Protein AF-A0A2G1X5X2-F1 (afdb_monomer_lite)

Structure (mmCIF, N/CA/C/O backbone):
data_AF-A0A2G1X5X2-F1
#
_entry.id   AF-A0A2G1X5X2-F1
#
loop_
_atom_site.group_PDB
_atom_site.id
_atom_site.type_symbol
_atom_site.label_atom_id
_atom_site.label_alt_id
_atom_site.label_comp_id
_atom_site.label_asym_id
_atom_site.label_entity_id
_atom_site.label_seq_id
_atom_site.pdbx_PDB_ins_code
_atom_site.Cartn_x
_atom_site.Cartn_y
_atom_site.Cartn_z
_atom_site.occupancy
_atom_site.B_iso_or_equiv
_atom_site.auth_seq_id
_atom_site.auth_comp_id
_atom_site.auth_asym_id
_atom_site.auth_atom_id
_atom_site.pdbx_PDB_model_num
ATOM 1 N N . SER A 1 1 ? -3.274 -2.191 -9.255 1.00 88.00 1 SER A N 1
ATOM 2 C CA . SER A 1 1 ? -3.144 -2.289 -7.786 1.00 88.00 1 SER A CA 1
ATOM 3 C C . SER A 1 1 ? -2.912 -3.725 -7.358 1.00 88.00 1 SER A C 1
ATOM 5 O O . SER A 1 1 ? -3.479 -4.619 -7.974 1.00 88.00 1 SER A O 1
ATOM 7 N N . LEU A 1 2 ? -2.104 -3.934 -6.319 1.00 95.81 2 LEU A N 1
ATOM 8 C CA . LEU A 1 2 ? -1.731 -5.247 -5.770 1.00 95.81 2 LEU A CA 1
ATOM 9 C C . LEU A 1 2 ? -1.834 -5.201 -4.236 1.00 95.81 2 LEU A C 1
ATOM 11 O O . LEU A 1 2 ? -1.543 -4.159 -3.649 1.00 95.81 2 LEU A O 1
ATOM 15 N N . GLY A 1 3 ? -2.224 -6.292 -3.579 1.00 97.06 3 GLY A N 1
ATOM 16 C CA . GLY A 1 3 ? -2.139 -6.436 -2.120 1.00 97.06 3 GLY A CA 1
ATOM 17 C C . GLY A 1 3 ? -0.927 -7.271 -1.699 1.00 97.06 3 GLY A C 1
ATOM 18 O O . GLY A 1 3 ? -0.626 -8.258 -2.357 1.00 97.06 3 GLY A O 1
ATOM 19 N N . VAL A 1 4 ? -0.258 -6.920 -0.597 1.00 97.50 4 VAL A N 1
ATOM 20 C CA . VAL A 1 4 ? 0.815 -7.731 0.013 1.00 97.50 4 VAL A CA 1
ATOM 21 C C . VAL A 1 4 ? 0.379 -8.169 1.405 1.00 97.50 4 VAL A C 1
ATOM 23 O O . VAL A 1 4 ? 0.231 -7.336 2.305 1.00 97.50 4 VAL A O 1
ATOM 26 N N . ALA A 1 5 ? 0.161 -9.471 1.582 1.00 95.94 5 ALA A N 1
ATOM 27 C CA . ALA A 1 5 ? -0.463 -10.019 2.781 1.00 95.94 5 ALA A CA 1
ATOM 28 C C . ALA A 1 5 ? 0.402 -9.849 4.040 1.00 95.94 5 ALA A C 1
ATOM 30 O O . ALA A 1 5 ? -0.122 -9.423 5.068 1.00 95.94 5 ALA A O 1
ATOM 31 N N . GLU A 1 6 ? 1.710 -10.123 3.956 1.00 94.38 6 GLU A N 1
ATOM 32 C CA . GLU A 1 6 ? 2.642 -10.102 5.098 1.00 94.38 6 GLU A CA 1
ATOM 33 C C . GLU A 1 6 ? 2.606 -8.785 5.893 1.00 94.38 6 GLU A C 1
ATOM 35 O O . GLU A 1 6 ? 2.677 -8.791 7.121 1.00 94.38 6 GLU A O 1
ATOM 40 N N . TYR A 1 7 ? 2.431 -7.658 5.200 1.00 90.06 7 TYR A N 1
ATOM 41 C CA . TYR A 1 7 ? 2.458 -6.316 5.792 1.00 90.06 7 TYR A CA 1
ATOM 42 C C . TYR A 1 7 ? 1.091 -5.624 5.807 1.00 90.06 7 TYR A C 1
ATOM 44 O O . TYR A 1 7 ? 0.987 -4.469 6.226 1.00 90.06 7 TYR A O 1
ATOM 52 N N . GLY A 1 8 ? 0.046 -6.287 5.297 1.00 91.94 8 GLY A N 1
ATOM 53 C CA . GLY A 1 8 ? -1.236 -5.639 5.024 1.00 91.94 8 GLY A CA 1
ATOM 54 C C . GLY A 1 8 ? -1.086 -4.419 4.108 1.00 91.94 8 GLY A C 1
ATOM 55 O O . GLY A 1 8 ? -1.725 -3.396 4.348 1.00 91.94 8 GLY A O 1
ATOM 56 N N . SER A 1 9 ? -0.198 -4.493 3.113 1.00 94.25 9 SER A N 1
ATOM 57 C CA . SER A 1 9 ? 0.114 -3.368 2.225 1.00 94.25 9 SER A CA 1
ATOM 58 C C . SER A 1 9 ? -0.737 -3.376 0.966 1.00 94.25 9 SER A C 1
ATOM 60 O O . SER A 1 9 ? -1.108 -4.431 0.456 1.00 94.25 9 SER A O 1
ATOM 62 N N . VAL A 1 10 ? -0.964 -2.190 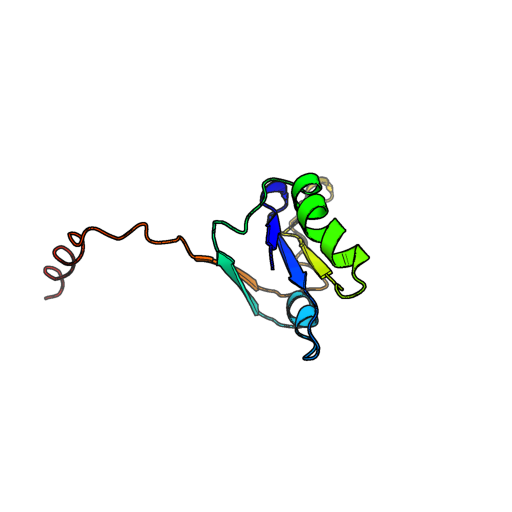0.409 1.00 95.31 10 VAL A N 1
ATOM 63 C CA . VAL A 1 10 ? -1.557 -2.004 -0.917 1.00 95.31 10 VAL A CA 1
ATOM 64 C C . VAL A 1 10 ? -0.582 -1.228 -1.794 1.00 95.31 10 VAL A C 1
ATOM 66 O O . VAL A 1 10 ? -0.104 -0.164 -1.407 1.00 95.31 10 VAL A O 1
ATOM 69 N N . ALA A 1 11 ? -0.310 -1.753 -2.984 1.00 94.56 11 ALA A N 1
ATOM 70 C CA . ALA A 1 11 ? 0.407 -1.067 -4.045 1.00 94.56 11 ALA A CA 1
ATOM 71 C C . ALA A 1 11 ? -0.586 -0.280 -4.912 1.00 94.56 11 ALA A C 1
ATOM 73 O O . ALA A 1 11 ? -1.479 -0.864 -5.539 1.00 94.56 11 ALA A O 1
ATOM 74 N N . LEU A 1 12 ? -0.424 1.040 -4.945 1.00 92.38 12 LEU A N 1
ATOM 75 C CA . LEU A 1 12 ? -1.218 1.968 -5.745 1.00 92.38 12 LEU A CA 1
ATOM 76 C C . LEU A 1 12 ? -0.360 2.476 -6.890 1.00 92.38 12 LEU A C 1
ATOM 78 O O . LEU A 1 12 ? 0.651 3.132 -6.657 1.00 92.38 12 LEU A O 1
ATOM 82 N N . GLU A 1 13 ? -0.763 2.159 -8.112 1.00 89.19 13 GLU A N 1
ATOM 83 C CA . GLU A 1 13 ? -0.147 2.725 -9.307 1.00 89.19 13 GLU A CA 1
ATOM 84 C C . GLU A 1 13 ? -0.620 4.169 -9.464 1.00 89.19 13 GLU A C 1
ATOM 86 O O . GLU A 1 13 ? -1.821 4.443 -9.393 1.00 89.19 13 GLU A O 1
ATOM 91 N N . ALA A 1 14 ? 0.326 5.083 -9.656 1.00 88.00 14 ALA A N 1
ATOM 92 C CA . ALA A 1 14 ? 0.021 6.433 -10.081 1.00 88.00 14 ALA A CA 1
ATOM 93 C C . ALA A 1 14 ? -0.612 6.389 -11.472 1.00 88.00 14 ALA A C 1
ATOM 95 O O . ALA A 1 14 ? -0.281 5.553 -12.318 1.00 88.00 14 ALA A O 1
ATOM 96 N N . ASP A 1 15 ? -1.521 7.318 -11.714 1.00 86.31 15 ASP A N 1
ATOM 97 C CA . ASP A 1 15 ? -2.158 7.489 -13.006 1.00 86.31 15 ASP A CA 1
ATOM 98 C C . ASP A 1 15 ? -2.092 8.966 -13.422 1.00 86.31 15 ASP A C 1
ATOM 100 O O . ASP A 1 15 ? -1.777 9.838 -12.608 1.00 86.31 15 ASP A O 1
ATOM 104 N N . PRO A 1 16 ? -2.392 9.301 -14.688 1.00 87.19 16 PRO A N 1
ATOM 105 C CA . PRO A 1 16 ? -2.398 10.694 -15.131 1.00 87.19 16 PRO A CA 1
ATOM 106 C C . PRO A 1 16 ? -3.415 11.593 -14.407 1.00 87.19 16 PRO A C 1
ATOM 108 O O . PRO A 1 16 ? -3.358 12.812 -14.570 1.00 87.19 16 PRO A O 1
ATOM 111 N N . ALA A 1 17 ? -4.365 11.021 -13.658 1.00 87.88 17 ALA A N 1
ATOM 112 C CA . ALA A 1 17 ? -5.303 11.769 -12.828 1.00 87.88 17 ALA A CA 1
ATOM 113 C C . ALA A 1 17 ? -4.734 12.080 -11.429 1.00 87.88 17 ALA A C 1
ATOM 115 O O . ALA A 1 17 ? -5.324 12.891 -10.715 1.00 87.88 17 ALA A O 1
ATOM 116 N N . GLY A 1 18 ? -3.586 11.497 -11.068 1.00 83.94 18 GLY A N 1
ATOM 117 C CA . GLY A 1 18 ? -2.939 11.671 -9.774 1.00 83.94 18 GLY A CA 1
ATOM 118 C C . GLY A 1 18 ? -3.730 10.995 -8.662 1.00 83.94 18 GLY A C 1
ATOM 119 O O . GLY A 1 18 ? -4.087 11.650 -7.683 1.00 83.94 18 GLY A O 1
ATOM 120 N N . THR A 1 19 ? -4.090 9.721 -8.836 1.00 87.06 19 THR A N 1
ATOM 121 C CA . THR A 1 19 ? -4.855 8.957 -7.836 1.00 87.06 19 THR A CA 1
ATOM 122 C C . THR A 1 19 ? -4.012 8.550 -6.624 1.00 87.06 19 THR A C 1
ATOM 124 O O . THR A 1 19 ? -4.548 8.436 -5.527 1.00 87.06 19 THR A O 1
ATOM 127 N N . GLU A 1 20 ? -2.694 8.390 -6.743 1.00 88.12 20 GLU A N 1
ATOM 128 C CA . GLU A 1 20 ? -1.814 7.954 -5.650 1.00 88.12 20 GLU A CA 1
ATOM 129 C C . GLU A 1 20 ? -1.885 8.766 -4.333 1.00 88.12 20 GLU A C 1
ATOM 131 O O . GLU A 1 20 ? -1.737 8.161 -3.269 1.00 88.12 20 GLU A O 1
ATOM 136 N N . PRO A 1 21 ? -2.189 10.084 -4.300 1.00 88.88 21 PRO A N 1
ATOM 137 C CA . PRO A 1 21 ? -2.273 10.844 -3.058 1.00 88.88 21 PRO A CA 1
ATOM 138 C C . PRO A 1 21 ? -3.457 10.426 -2.167 1.00 88.88 21 PRO A C 1
ATOM 140 O O . PRO A 1 21 ? -3.507 10.818 -0.994 1.00 88.88 21 PRO A O 1
ATOM 143 N N . VAL A 1 22 ? -4.395 9.607 -2.669 1.00 89.38 22 VAL A N 1
ATOM 144 C CA . VAL A 1 22 ? -5.489 9.031 -1.865 1.00 89.38 22 VAL A CA 1
ATOM 145 C C . VAL A 1 22 ? -4.992 8.104 -0.757 1.00 89.38 22 VAL A C 1
ATOM 147 O O . VAL A 1 22 ? -5.706 7.903 0.218 1.00 89.38 22 VAL A O 1
ATOM 150 N N . SER A 1 23 ? -3.762 7.590 -0.825 1.00 87.88 23 SER A N 1
ATOM 151 C CA . SER A 1 23 ? -3.176 6.862 0.306 1.00 87.88 23 SER A CA 1
ATOM 152 C C . SER A 1 23 ? -2.582 7.752 1.387 1.00 87.88 23 SER A C 1
ATOM 154 O O . SER A 1 23 ? -2.055 7.224 2.363 1.00 87.88 23 SER A O 1
ATOM 156 N N . LEU A 1 24 ? -2.618 9.078 1.220 1.00 87.75 24 LEU A N 1
ATOM 157 C CA . LEU A 1 24 ? -1.929 10.022 2.102 1.00 87.75 24 LEU A CA 1
ATOM 158 C C . LEU A 1 24 ? -2.847 11.106 2.673 1.00 87.75 24 LEU A C 1
ATOM 160 O O . LEU A 1 24 ? -2.780 11.377 3.870 1.00 87.75 24 LEU A O 1
ATOM 164 N N . PHE A 1 25 ? -3.674 11.748 1.841 1.00 87.69 25 PHE A N 1
ATOM 165 C CA . PHE A 1 25 ? -4.307 13.028 2.205 1.00 87.69 25 PHE A CA 1
ATOM 166 C C . PHE A 1 25 ? -5.804 12.962 2.518 1.00 87.69 25 PHE A C 1
ATOM 168 O O . PHE A 1 25 ? -6.376 13.956 2.963 1.00 87.69 25 PHE A O 1
ATOM 175 N N . VAL A 1 26 ? -6.459 11.830 2.273 1.00 89.19 26 VAL A N 1
ATOM 176 C CA . VAL A 1 26 ? -7.896 11.668 2.544 1.00 89.19 26 VAL A CA 1
ATOM 177 C C . VAL A 1 26 ? -8.131 11.238 3.987 1.00 89.19 26 VAL A C 1
ATOM 179 O O . VAL A 1 26 ? -7.295 10.563 4.571 1.00 89.19 26 VAL A O 1
ATOM 182 N N . ASP A 1 27 ? -9.293 11.558 4.558 1.00 90.50 27 ASP A N 1
ATOM 183 C CA . ASP A 1 27 ? -9.663 11.049 5.888 1.00 90.50 27 ASP A CA 1
ATOM 184 C C . ASP A 1 27 ? -9.937 9.537 5.870 1.00 90.50 27 ASP A C 1
ATOM 186 O O . ASP A 1 27 ? -9.556 8.825 6.801 1.00 90.50 27 ASP A O 1
ATOM 190 N N . ARG A 1 28 ? -10.584 9.048 4.804 1.00 92.12 28 ARG A N 1
ATOM 191 C CA . ARG A 1 28 ? -10.946 7.641 4.617 1.00 92.12 28 ARG A CA 1
ATOM 192 C C . ARG A 1 28 ? -10.475 7.144 3.258 1.00 92.12 28 ARG A C 1
ATOM 194 O O . ARG A 1 28 ? -10.862 7.700 2.232 1.00 92.12 28 ARG A O 1
ATOM 201 N N . HIS A 1 29 ? -9.707 6.062 3.261 1.00 92.62 29 HIS A N 1
ATOM 202 C CA . HIS A 1 29 ? -9.223 5.387 2.064 1.00 92.62 29 HIS A CA 1
ATOM 203 C C . HIS A 1 29 ? -9.887 4.011 1.944 1.00 92.62 29 HIS A C 1
ATOM 205 O O . HIS A 1 29 ? -9.755 3.166 2.828 1.00 92.62 29 HIS A O 1
ATOM 211 N N . VAL A 1 30 ? -10.644 3.796 0.866 1.00 94.56 30 VAL A N 1
ATOM 212 C CA . VAL A 1 30 ? -11.292 2.511 0.573 1.00 94.56 30 VAL A CA 1
ATOM 213 C C . VAL A 1 30 ? -10.608 1.895 -0.636 1.00 94.56 30 VAL A C 1
ATOM 215 O O . VAL A 1 30 ? -10.718 2.417 -1.742 1.00 94.56 30 VAL A O 1
ATOM 218 N N . VAL A 1 31 ? -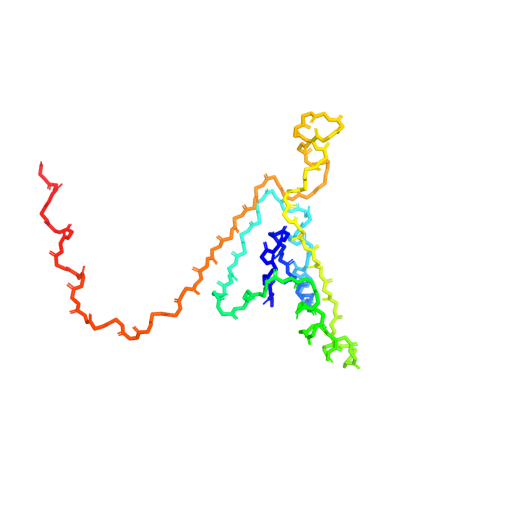9.917 0.783 -0.417 1.00 94.12 31 VAL A N 1
ATOM 219 C CA . VAL A 1 31 ? -9.252 0.016 -1.468 1.00 94.12 31 VAL A CA 1
ATOM 220 C C . VAL A 1 31 ? -10.145 -1.151 -1.853 1.00 94.12 31 VAL A C 1
ATOM 222 O O . VAL A 1 31 ? -10.610 -1.890 -0.989 1.00 94.12 31 VAL A O 1
ATOM 225 N N . VAL A 1 32 ? -10.357 -1.345 -3.151 1.00 95.25 32 VAL A N 1
ATOM 226 C CA . VAL A 1 32 ? -11.030 -2.531 -3.686 1.00 95.25 32 VAL A CA 1
ATOM 227 C C . VAL A 1 32 ? -9.995 -3.363 -4.432 1.00 95.25 32 VAL A C 1
ATOM 229 O O . VAL A 1 32 ? -9.377 -2.869 -5.374 1.00 95.25 32 VAL A O 1
ATOM 232 N N . LEU A 1 33 ? -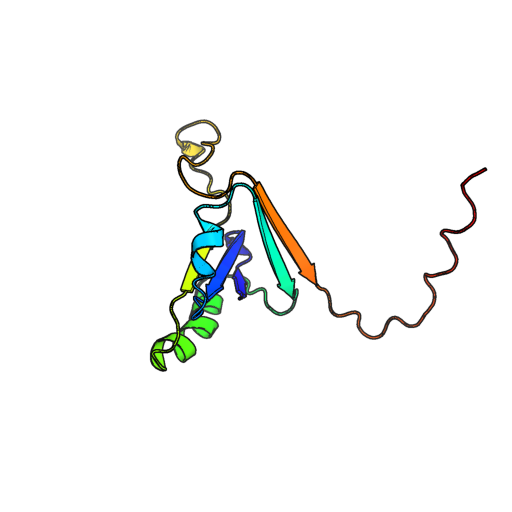9.787 -4.605 -4.003 1.00 95.75 33 LEU A N 1
ATOM 233 C CA . LEU A 1 33 ? -8.843 -5.542 -4.618 1.00 95.75 33 LEU A CA 1
ATOM 234 C C . LEU A 1 33 ? -9.560 -6.833 -4.976 1.00 95.75 33 LEU A C 1
ATOM 236 O O . LEU A 1 33 ? -10.472 -7.248 -4.267 1.00 95.75 33 LEU A O 1
ATOM 240 N N . ARG A 1 34 ? -9.125 -7.506 -6.040 1.00 96.62 34 ARG A N 1
ATOM 241 C CA . ARG A 1 34 ? -9.484 -8.914 -6.224 1.00 96.62 34 ARG A CA 1
ATOM 242 C C . ARG A 1 34 ? -8.651 -9.759 -5.274 1.00 96.62 34 ARG A C 1
ATOM 244 O O . ARG A 1 34 ? -7.484 -9.456 -5.045 1.00 96.62 34 ARG A O 1
ATOM 251 N N . GLU A 1 35 ? -9.225 -10.843 -4.768 1.00 96.00 35 GLU A N 1
ATOM 252 C CA . GLU A 1 35 ? -8.485 -11.814 -3.952 1.00 96.00 35 GLU A CA 1
ATOM 253 C C . GLU A 1 35 ? -7.292 -12.399 -4.726 1.00 96.00 35 GLU A C 1
ATOM 255 O O . GLU A 1 35 ? -6.226 -12.606 -4.157 1.00 96.00 35 GLU A O 1
ATOM 260 N N . ALA A 1 36 ? -7.445 -12.577 -6.042 1.00 96.56 36 ALA A N 1
ATOM 261 C CA . ALA A 1 36 ? -6.387 -13.049 -6.933 1.00 96.56 36 ALA A CA 1
ATOM 262 C C . ALA A 1 36 ? -5.208 -12.066 -7.099 1.00 96.56 36 ALA A C 1
ATOM 264 O O . ALA A 1 36 ? -4.139 -12.482 -7.535 1.00 96.56 36 ALA A O 1
ATOM 265 N N . ASP A 1 37 ? -5.384 -10.788 -6.742 1.00 96.88 37 ASP A N 1
ATOM 266 C CA . ASP A 1 37 ? -4.347 -9.750 -6.834 1.00 96.88 37 ASP A CA 1
ATOM 267 C C . ASP A 1 37 ? -3.595 -9.565 -5.497 1.00 96.88 37 ASP A C 1
ATOM 269 O O . ASP A 1 37 ? -2.977 -8.523 -5.257 1.00 96.88 37 ASP A O 1
ATOM 273 N N . ILE A 1 38 ? -3.664 -10.551 -4.595 1.00 97.25 38 ILE A N 1
ATOM 274 C CA . ILE A 1 38 ? -2.929 -10.562 -3.327 1.00 97.25 38 ILE A CA 1
ATOM 275 C C . ILE A 1 38 ? -1.737 -11.511 -3.438 1.00 97.25 38 ILE A C 1
ATOM 277 O O . ILE A 1 38 ? -1.899 -12.706 -3.681 1.00 97.25 38 ILE A O 1
ATOM 281 N N . VAL A 1 39 ? -0.541 -10.983 -3.195 1.00 98.25 39 VAL A N 1
ATOM 282 C CA . VAL A 1 39 ? 0.698 -11.757 -3.063 1.00 98.25 39 VAL A CA 1
ATOM 283 C C . VAL A 1 39 ? 1.065 -11.945 -1.591 1.00 98.25 39 VAL A C 1
ATOM 285 O O . VAL A 1 39 ? 0.676 -11.121 -0.752 1.00 98.25 39 VAL A O 1
ATOM 288 N N . PRO A 1 40 ? 1.789 -13.020 -1.233 1.00 97.69 40 PRO A N 1
ATOM 289 C CA . PRO A 1 40 ? 2.091 -13.283 0.165 1.00 97.69 40 PRO A CA 1
ATOM 290 C C . PRO A 1 40 ? 3.099 -12.275 0.734 1.00 97.69 40 PRO A C 1
ATOM 292 O O . PRO A 1 40 ? 2.871 -11.792 1.843 1.00 97.69 40 PRO A O 1
ATOM 295 N N . ASP A 1 41 ? 4.147 -11.902 -0.009 1.00 96.94 41 ASP A N 1
ATOM 296 C CA . ASP A 1 41 ? 5.257 -11.094 0.508 1.00 96.94 41 ASP A CA 1
ATOM 297 C C . ASP A 1 41 ? 5.837 -10.070 -0.498 1.00 96.94 41 ASP A C 1
ATOM 299 O O . ASP A 1 41 ? 5.344 -9.876 -1.613 1.00 96.94 41 ASP A O 1
ATOM 303 N N . MET A 1 42 ? 6.853 -9.321 -0.052 1.00 95.88 42 MET A N 1
ATOM 304 C CA . MET A 1 42 ? 7.497 -8.278 -0.858 1.00 95.88 42 MET A CA 1
ATOM 305 C C . MET A 1 42 ? 8.305 -8.805 -2.053 1.00 95.88 42 MET A C 1
ATOM 307 O O . MET A 1 42 ? 8.232 -8.164 -3.101 1.00 95.88 42 MET A O 1
ATOM 311 N N . PRO A 1 43 ? 9.084 -9.901 -1.952 1.00 97.56 43 PRO A N 1
ATOM 312 C CA . PRO A 1 43 ? 9.657 -10.559 -3.125 1.00 97.56 43 PRO A CA 1
ATOM 313 C C . PRO A 1 43 ? 8.641 -10.792 -4.250 1.00 97.56 43 PRO A C 1
ATOM 315 O O . PRO A 1 43 ? 8.878 -10.328 -5.367 1.00 97.56 43 PRO A O 1
ATOM 318 N N . ASP A 1 44 ? 7.480 -11.382 -3.950 1.00 97.88 44 ASP A N 1
ATOM 319 C CA . ASP A 1 44 ? 6.422 -11.584 -4.950 1.00 97.88 44 ASP A CA 1
ATOM 320 C C . ASP A 1 44 ? 5.860 -10.252 -5.487 1.00 97.88 44 ASP A C 1
ATOM 322 O O . ASP A 1 44 ? 5.573 -10.102 -6.680 1.00 97.88 44 ASP A O 1
ATOM 326 N N . ALA A 1 45 ? 5.751 -9.228 -4.634 1.00 96.50 45 ALA A N 1
ATOM 327 C CA . ALA A 1 45 ? 5.354 -7.888 -5.068 1.00 96.50 45 ALA A CA 1
ATOM 328 C C . ALA A 1 45 ? 6.381 -7.250 -6.022 1.00 96.50 45 ALA A C 1
ATOM 330 O O . ALA A 1 45 ? 6.009 -6.529 -6.953 1.00 96.50 45 ALA A O 1
ATOM 331 N N . PHE A 1 46 ? 7.675 -7.514 -5.826 1.00 94.88 46 PHE A N 1
ATOM 332 C CA . PHE A 1 46 ? 8.733 -7.041 -6.716 1.00 94.88 46 PHE A CA 1
ATOM 333 C C . PHE A 1 46 ? 8.784 -7.805 -8.037 1.00 94.88 46 PHE A C 1
ATOM 335 O O . PHE A 1 46 ? 9.130 -7.197 -9.052 1.00 94.88 46 PHE A O 1
ATOM 342 N N . ASP A 1 47 ? 8.382 -9.073 -8.070 1.00 96.00 47 ASP A N 1
ATOM 343 C CA . ASP A 1 47 ? 8.192 -9.805 -9.327 1.00 96.00 47 ASP A CA 1
ATOM 344 C C . ASP A 1 47 ? 7.060 -9.192 -10.164 1.00 96.00 47 ASP A C 1
ATOM 346 O O . ASP A 1 47 ? 7.170 -9.076 -11.388 1.00 96.00 47 ASP A O 1
ATOM 350 N N . TRP A 1 48 ? 6.010 -8.693 -9.507 1.00 93.62 48 TRP A N 1
ATOM 351 C CA . TRP A 1 48 ? 4.952 -7.918 -10.153 1.00 93.62 48 TRP A CA 1
ATOM 352 C C . TRP A 1 48 ? 5.409 -6.510 -10.593 1.00 93.62 48 TRP A C 1
ATOM 354 O O . TRP A 1 48 ? 5.086 -6.078 -11.708 1.00 93.62 48 TRP A O 1
ATOM 364 N N . LEU A 1 49 ? 6.165 -5.787 -9.757 1.00 93.06 49 LEU A N 1
ATOM 365 C CA . LEU A 1 49 ? 6.602 -4.407 -10.024 1.00 93.06 49 LEU A CA 1
ATOM 366 C C . LEU A 1 49 ? 7.747 -4.330 -11.041 1.00 93.06 49 LEU A C 1
ATOM 368 O O . LEU A 1 49 ? 7.802 -3.415 -11.859 1.00 93.06 49 LEU A O 1
ATOM 372 N N . GLY A 1 50 ? 8.681 -5.276 -10.997 1.00 93.12 50 GLY A N 1
ATOM 373 C CA . GLY A 1 50 ? 9.938 -5.233 -11.736 1.00 93.12 50 GLY A CA 1
ATOM 374 C C . GLY A 1 50 ? 9.783 -5.083 -13.254 1.00 93.12 50 GLY A C 1
ATOM 375 O O . GLY A 1 50 ? 10.519 -4.290 -13.844 1.00 93.12 50 GLY A O 1
ATOM 376 N N . PRO A 1 51 ? 8.886 -5.824 -13.928 1.00 91.56 51 PRO A N 1
ATOM 377 C CA . PRO A 1 51 ? 8.604 -5.619 -15.347 1.00 91.56 51 PRO A CA 1
ATOM 378 C C . PRO A 1 51 ? 8.005 -4.237 -15.640 1.00 91.56 51 PRO A C 1
ATOM 380 O O . PRO A 1 51 ? 8.407 -3.603 -16.609 1.00 91.56 51 PRO A O 1
ATOM 383 N N . ARG A 1 52 ? 7.108 -3.746 -14.774 1.00 89.12 52 ARG A N 1
ATOM 384 C CA . ARG A 1 52 ? 6.421 -2.450 -14.923 1.00 89.12 52 ARG A CA 1
ATOM 385 C C . ARG A 1 52 ? 7.382 -1.272 -14.780 1.00 89.12 52 ARG A C 1
ATOM 387 O O . ARG A 1 52 ? 7.397 -0.376 -15.612 1.00 89.12 52 ARG A O 1
ATOM 394 N N . ALA A 1 53 ? 8.247 -1.317 -13.769 1.00 88.00 53 ALA A N 1
ATOM 395 C CA . ALA A 1 53 ? 9.249 -0.283 -13.528 1.00 88.00 53 ALA A CA 1
ATOM 396 C C . ALA A 1 53 ? 10.278 -0.174 -14.671 1.00 88.00 53 ALA A C 1
ATOM 398 O O . ALA A 1 53 ? 10.805 0.904 -14.930 1.00 88.00 53 ALA A O 1
ATOM 399 N N . ARG A 1 54 ? 10.573 -1.282 -15.369 1.00 88.69 54 ARG A N 1
ATOM 400 C CA . ARG A 1 54 ? 11.510 -1.297 -16.508 1.00 88.69 54 ARG A CA 1
ATOM 401 C C . ARG A 1 54 ? 10.929 -0.717 -17.795 1.00 88.69 54 ARG A C 1
ATOM 403 O O . ARG A 1 54 ? 11.707 -0.344 -18.662 1.00 88.69 54 ARG A O 1
ATOM 410 N N . ASP A 1 55 ? 9.608 -0.651 -17.913 1.00 84.94 55 ASP A N 1
ATOM 411 C CA . ASP A 1 55 ? 8.913 -0.041 -19.051 1.00 84.94 55 ASP A CA 1
ATOM 412 C C . ASP A 1 55 ? 8.686 1.476 -18.846 1.00 84.94 55 ASP A C 1
ATOM 414 O O . ASP A 1 55 ? 7.886 2.088 -19.544 1.00 84.94 55 ASP A O 1
ATOM 418 N N . GLU A 1 56 ? 9.356 2.079 -17.846 1.00 69.31 56 GLU A N 1
ATOM 419 C CA . GLU A 1 56 ? 9.294 3.507 -17.461 1.00 69.31 56 GLU A CA 1
ATOM 420 C C . GLU A 1 56 ? 7.871 4.064 -17.241 1.00 69.31 56 GLU A C 1
ATOM 422 O O . GLU A 1 56 ? 7.656 5.274 -17.206 1.00 69.31 56 GLU A O 1
ATOM 427 N N . SER A 1 57 ? 6.887 3.184 -17.059 1.00 72.31 57 SER A N 1
ATOM 428 C CA . SER A 1 57 ? 5.461 3.518 -17.023 1.00 72.31 57 SER A CA 1
ATOM 429 C C . SER A 1 57 ? 4.838 3.389 -15.632 1.00 72.31 57 SER A C 1
ATOM 431 O O . SER A 1 57 ? 3.623 3.519 -15.497 1.00 72.31 57 SER A O 1
ATOM 433 N N . ALA A 1 58 ? 5.648 3.141 -14.598 1.00 81.12 58 ALA A N 1
ATOM 434 C CA . ALA A 1 58 ? 5.150 2.815 -13.268 1.00 81.12 58 ALA A CA 1
ATOM 435 C C . ALA A 1 58 ? 5.794 3.652 -12.160 1.00 81.12 58 ALA A C 1
ATOM 437 O O . ALA A 1 58 ? 6.939 3.420 -11.776 1.00 81.12 58 ALA A O 1
ATOM 438 N N . ASP A 1 59 ? 4.992 4.549 -11.592 1.00 87.75 59 ASP A N 1
ATOM 439 C CA . ASP A 1 59 ? 5.165 5.085 -10.244 1.00 87.75 59 ASP A CA 1
ATOM 440 C C . ASP A 1 59 ? 4.191 4.349 -9.321 1.00 87.75 59 ASP A C 1
ATOM 442 O O . ASP A 1 59 ? 3.004 4.235 -9.629 1.00 87.75 59 ASP A O 1
ATOM 446 N N . VAL A 1 60 ? 4.681 3.801 -8.205 1.00 91.75 60 VAL A N 1
ATOM 447 C CA . VAL A 1 60 ? 3.862 2.986 -7.296 1.00 91.75 60 VAL A CA 1
ATOM 448 C C . VAL A 1 60 ? 4.098 3.381 -5.846 1.00 91.75 60 VAL A C 1
ATOM 450 O O . VAL A 1 60 ? 5.229 3.367 -5.360 1.00 91.75 60 VAL A O 1
ATOM 453 N N . VAL A 1 61 ? 3.013 3.665 -5.127 1.00 92.50 61 VAL A N 1
ATOM 454 C CA . VAL A 1 61 ? 3.021 3.877 -3.678 1.00 92.50 61 VAL A CA 1
ATOM 455 C C . VAL A 1 61 ? 2.664 2.571 -2.977 1.00 92.50 61 VAL A C 1
ATOM 457 O O . VAL A 1 61 ? 1.582 2.026 -3.183 1.00 92.50 61 VAL A O 1
ATOM 460 N N . PHE A 1 62 ? 3.547 2.089 -2.103 1.00 93.81 62 PHE A N 1
ATOM 461 C CA . PHE A 1 62 ? 3.223 1.014 -1.163 1.00 93.81 62 PHE A CA 1
ATOM 462 C C . PHE A 1 62 ? 2.689 1.618 0.136 1.00 93.81 62 PHE A C 1
ATOM 464 O O . PHE A 1 62 ? 3.450 2.067 0.991 1.00 93.81 62 PHE A O 1
ATOM 471 N N . ALA A 1 63 ? 1.366 1.628 0.276 1.00 92.69 63 ALA A N 1
ATOM 472 C CA . ALA A 1 63 ? 0.686 2.020 1.501 1.00 92.69 63 ALA A CA 1
ATOM 473 C C . ALA A 1 63 ? 0.614 0.808 2.435 1.00 92.69 63 ALA A C 1
ATOM 475 O O . ALA A 1 63 ? -0.217 -0.080 2.245 1.00 92.69 63 ALA A O 1
ATOM 476 N N . THR A 1 64 ? 1.526 0.739 3.403 1.00 91.12 64 THR A N 1
ATOM 477 C CA . THR A 1 64 ? 1.608 -0.389 4.335 1.00 91.12 64 THR A CA 1
ATOM 478 C C . THR A 1 64 ? 0.559 -0.296 5.433 1.00 91.12 64 THR A C 1
ATOM 480 O O . THR A 1 64 ? 0.193 0.803 5.857 1.00 91.12 64 THR A O 1
ATOM 483 N N . GLY A 1 65 ? 0.111 -1.451 5.924 1.00 83.25 65 GLY A N 1
ATOM 484 C CA . GLY A 1 65 ? -0.784 -1.522 7.069 1.00 83.25 65 GLY A CA 1
ATOM 485 C C . GLY A 1 65 ? -0.159 -0.932 8.341 1.00 83.25 65 GLY A C 1
ATOM 486 O O . GLY A 1 65 ? 1.017 -0.549 8.356 1.00 83.25 65 GLY A O 1
ATOM 487 N N . PRO A 1 66 ? -0.934 -0.852 9.436 1.00 72.19 66 PRO A N 1
ATOM 488 C CA . PRO A 1 66 ? -0.428 -0.383 10.718 1.00 72.19 66 PRO A CA 1
ATOM 489 C C . PRO A 1 66 ? 0.800 -1.200 11.129 1.00 72.19 66 PRO A C 1
ATOM 491 O O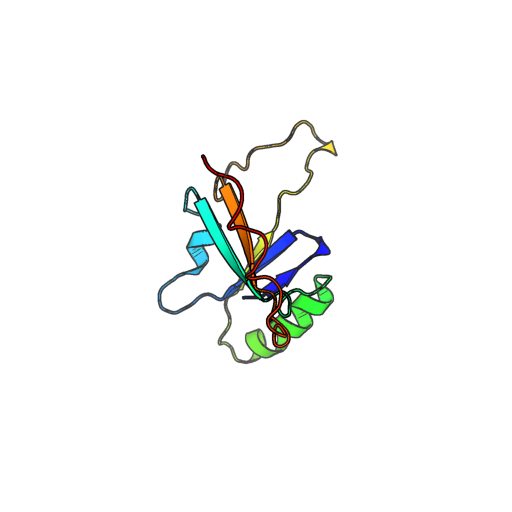 . PRO A 1 66 ? 0.707 -2.412 11.320 1.00 72.19 66 PRO A O 1
ATOM 494 N N . SER A 1 67 ? 1.951 -0.549 11.281 1.00 65.62 67 SER A N 1
ATOM 495 C CA . SER A 1 67 ? 3.122 -1.196 11.861 1.00 65.62 67 SER A CA 1
ATOM 496 C C . SER A 1 67 ? 3.050 -1.113 13.383 1.00 65.62 67 SER A C 1
ATOM 498 O O . SER A 1 67 ? 2.607 -0.120 13.968 1.00 65.62 67 SER A O 1
ATOM 500 N N . ALA A 1 68 ? 3.494 -2.168 14.057 1.00 52.25 68 ALA A N 1
ATOM 501 C CA . ALA A 1 68 ? 3.768 -2.084 15.476 1.00 52.25 68 ALA A CA 1
ATOM 502 C C . ALA A 1 68 ? 5.083 -1.315 15.665 1.00 52.25 68 ALA A C 1
ATOM 504 O O . ALA A 1 68 ? 6.154 -1.899 15.602 1.00 52.25 68 ALA A O 1
ATOM 505 N N . THR A 1 69 ? 5.009 -0.024 15.979 1.00 52.53 69 THR A N 1
ATOM 506 C CA . THR A 1 69 ? 6.046 0.638 16.797 1.00 52.53 69 THR A CA 1
ATOM 507 C C . THR A 1 69 ? 5.811 0.370 18.293 1.00 52.53 69 THR A C 1
ATOM 509 O O . THR A 1 69 ? 6.240 1.139 19.154 1.00 52.53 69 THR A O 1
ATOM 512 N N . ALA A 1 70 ? 5.025 -0.668 18.612 1.00 49.12 70 ALA A N 1
ATOM 513 C CA . ALA A 1 70 ? 4.505 -0.958 19.945 1.00 49.12 70 ALA A CA 1
ATOM 514 C C . ALA A 1 70 ? 5.587 -1.439 20.932 1.00 49.12 70 ALA A C 1
ATOM 516 O O . ALA A 1 70 ? 5.367 -1.478 22.139 1.00 49.12 70 ALA A O 1
ATOM 517 N N . ASP A 1 71 ? 6.774 -1.772 20.433 1.00 52.75 71 ASP A N 1
ATOM 518 C CA . ASP A 1 71 ? 7.981 -2.011 21.223 1.00 52.75 71 ASP A CA 1
ATOM 519 C C . ASP A 1 71 ? 8.555 -0.723 21.851 1.00 52.75 71 ASP A C 1
ATOM 521 O O . ASP A 1 71 ? 9.311 -0.797 22.820 1.00 52.75 71 ASP A O 1
ATOM 525 N N . MET A 1 72 ? 8.140 0.457 21.371 1.00 54.78 72 MET A N 1
ATOM 526 C CA . MET A 1 72 ? 8.461 1.774 21.940 1.00 54.78 72 MET A CA 1
ATOM 527 C C . MET A 1 72 ? 7.275 2.466 22.649 1.00 54.78 72 MET A C 1
ATOM 529 O O . MET A 1 72 ? 7.419 3.610 23.086 1.00 54.78 72 MET A O 1
ATOM 533 N N . GLY A 1 73 ? 6.106 1.821 22.796 1.00 57.19 73 GLY A N 1
ATOM 534 C CA . GLY A 1 73 ? 4.944 2.405 23.488 1.00 57.19 73 GLY A CA 1
ATOM 535 C C . GLY A 1 73 ? 3.571 1.937 22.980 1.00 57.19 73 GLY A C 1
ATOM 536 O O . GLY A 1 73 ? 3.435 0.866 22.406 1.00 57.19 73 GLY A O 1
ATOM 537 N N . GLY A 1 74 ? 2.517 2.729 23.223 1.00 57.69 74 GLY A N 1
ATOM 538 C CA . GLY A 1 74 ? 1.160 2.456 22.717 1.00 57.69 74 GLY A CA 1
ATOM 539 C C . GLY A 1 74 ? 1.007 2.712 21.209 1.00 57.69 74 GLY A C 1
ATOM 540 O O . GLY A 1 74 ? 1.881 3.313 20.590 1.00 57.69 74 GLY A O 1
ATOM 541 N N . LEU A 1 75 ? -0.119 2.283 20.622 1.00 51.97 75 LEU A N 1
ATOM 542 C CA . LEU A 1 75 ? -0.442 2.518 19.206 1.00 51.97 75 LEU A CA 1
ATOM 543 C C . LEU A 1 75 ? -0.372 4.019 18.867 1.00 51.97 75 LEU A C 1
ATOM 545 O O . LEU A 1 75 ? -1.208 4.809 19.318 1.00 51.97 75 LEU A O 1
ATOM 549 N N . VAL A 1 76 ? 0.613 4.412 18.055 1.00 53.12 76 VAL A N 1
ATOM 550 C CA . VAL A 1 76 ? 0.697 5.769 17.508 1.00 53.12 76 VAL A CA 1
ATOM 551 C C . VAL A 1 76 ? -0.299 5.856 16.361 1.00 53.12 76 VAL A C 1
ATOM 553 O O . VAL A 1 76 ? -0.141 5.205 15.333 1.00 53.12 76 VAL A O 1
ATOM 556 N N . HIS A 1 77 ? -1.344 6.658 16.544 1.00 55.59 77 HIS A N 1
ATOM 557 C CA . HIS A 1 77 ? -2.216 7.037 15.440 1.00 55.59 77 HIS A CA 1
ATOM 558 C C . HIS A 1 77 ? -1.370 7.927 14.529 1.00 55.59 77 HIS A C 1
ATOM 560 O O . HIS A 1 77 ? -0.864 8.953 14.988 1.00 55.59 77 HIS A O 1
ATOM 566 N N . GLY A 1 78 ? -1.116 7.465 13.302 1.00 54.25 78 GLY A N 1
ATOM 567 C CA . GLY A 1 78 ? -0.144 8.068 12.394 1.00 54.25 78 GLY A CA 1
ATOM 568 C C . GLY A 1 78 ? -0.301 9.586 12.316 1.00 54.25 78 GLY A C 1
ATOM 569 O O . GLY A 1 78 ? -1.398 10.096 12.112 1.00 54.25 78 GLY A O 1
ATOM 570 N N . ALA A 1 79 ? 0.801 10.324 12.471 1.00 54.59 79 ALA A N 1
ATOM 571 C CA . ALA A 1 79 ? 0.803 11.773 12.250 1.00 54.59 79 ALA A CA 1
ATOM 572 C C . ALA A 1 79 ? 0.470 12.135 10.784 1.00 54.59 79 ALA A C 1
ATOM 574 O O . ALA A 1 79 ? 0.117 13.277 10.495 1.00 54.59 79 ALA A O 1
ATOM 575 N N . HIS A 1 80 ? 0.575 11.156 9.875 1.00 66.75 80 HIS A N 1
ATOM 576 C CA . HIS A 1 80 ? 0.361 11.278 8.438 1.00 66.75 80 HIS A CA 1
ATOM 577 C C . HIS A 1 80 ? -0.351 10.031 7.884 1.00 66.75 80 HIS A C 1
ATOM 579 O O . HIS A 1 80 ? -0.062 8.919 8.326 1.00 66.75 80 HIS A O 1
ATOM 585 N N . GLY A 1 81 ? -1.243 10.233 6.907 1.00 78.38 81 GLY A N 1
ATOM 586 C CA . GLY A 1 81 ? -2.033 9.187 6.246 1.00 78.38 81 GLY A CA 1
ATOM 587 C C . GLY A 1 81 ? -3.533 9.218 6.595 1.00 78.38 81 GLY A C 1
ATOM 588 O O . GLY A 1 81 ? -3.939 9.955 7.499 1.00 78.38 81 GLY A O 1
ATOM 589 N N . PRO A 1 82 ? -4.367 8.422 5.898 1.00 87.69 82 PRO A N 1
ATOM 590 C CA . PRO A 1 82 ? -5.790 8.306 6.193 1.00 87.69 82 PRO A CA 1
ATOM 591 C C . PRO A 1 82 ? -6.065 7.818 7.612 1.00 87.69 82 PRO A C 1
ATOM 593 O O . PRO A 1 82 ? -5.422 6.891 8.101 1.00 87.69 82 PRO A O 1
ATOM 596 N N . LYS A 1 83 ? -7.065 8.422 8.263 1.00 84.50 83 LYS A N 1
ATOM 597 C CA . LYS A 1 83 ? -7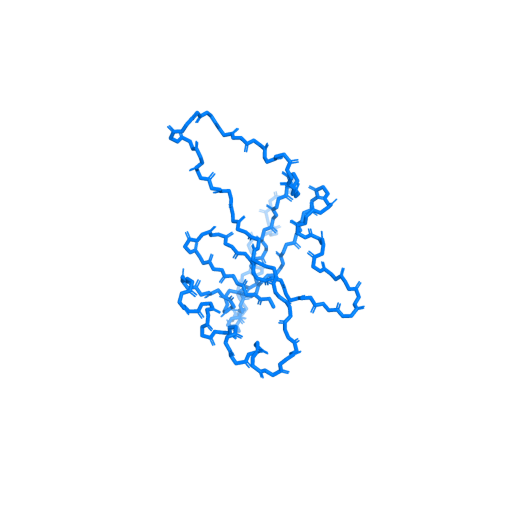.509 8.034 9.613 1.00 84.50 83 LYS A CA 1
ATOM 598 C C . LYS A 1 83 ? -8.165 6.660 9.611 1.00 84.50 83 LYS A C 1
ATOM 600 O O . LYS A 1 83 ? -8.105 5.942 10.605 1.00 84.50 83 LYS A O 1
ATOM 605 N N . GLU A 1 84 ? -8.808 6.320 8.501 1.00 88.19 84 GLU A N 1
ATOM 606 C CA . GLU A 1 84 ? -9.513 5.063 8.311 1.00 88.19 84 GLU A CA 1
ATOM 607 C C . GLU A 1 84 ? -9.128 4.452 6.966 1.00 88.19 84 GLU A C 1
ATOM 609 O O . GLU A 1 84 ? -9.226 5.099 5.920 1.00 88.19 84 GLU A O 1
ATOM 614 N N . VAL A 1 85 ? -8.718 3.186 6.992 1.00 90.69 85 VAL A N 1
ATOM 615 C CA . VAL A 1 85 ? -8.423 2.405 5.791 1.00 90.69 85 VAL A CA 1
ATOM 616 C C . VAL A 1 85 ? -9.310 1.169 5.796 1.00 90.69 85 VAL A C 1
ATOM 618 O O . VAL A 1 85 ? -9.317 0.406 6.761 1.00 90.69 85 VAL A O 1
ATOM 621 N N . HIS A 1 86 ? -10.059 0.970 4.715 1.00 93.25 86 HIS A N 1
ATOM 622 C CA . HIS A 1 86 ? -10.869 -0.222 4.492 1.00 93.25 86 HIS A CA 1
ATOM 623 C C . HIS A 1 86 ? -10.395 -0.925 3.227 1.00 93.25 86 HIS A C 1
ATOM 625 O O . HIS A 1 86 ? -10.215 -0.280 2.196 1.00 93.25 86 HIS A O 1
ATOM 631 N N . VAL A 1 87 ? -10.247 -2.245 3.291 1.00 93.56 87 VAL A N 1
ATOM 632 C CA . VAL A 1 87 ? -9.959 -3.075 2.120 1.00 93.56 87 VAL A CA 1
ATOM 633 C C . VAL A 1 87 ? -11.165 -3.969 1.858 1.00 93.56 87 VAL A C 1
ATOM 635 O O . VAL A 1 87 ? -11.590 -4.718 2.736 1.00 93.56 87 VAL A O 1
ATOM 638 N N . VAL A 1 88 ? -11.726 -3.869 0.657 1.00 96.81 88 VAL A N 1
ATOM 639 C CA . VAL A 1 88 ? -12.821 -4.708 0.166 1.00 96.81 88 VAL A CA 1
ATOM 640 C C . VAL A 1 88 ? -12.236 -5.706 -0.818 1.00 96.81 88 VAL A C 1
ATOM 642 O O . VAL A 1 88 ? -11.691 -5.315 -1.851 1.00 96.81 88 VAL A O 1
ATOM 645 N N . LEU A 1 89 ? -12.349 -6.990 -0.490 1.00 95.94 89 LEU A N 1
ATOM 646 C CA . LEU A 1 89 ? -11.881 -8.068 -1.350 1.00 95.94 89 LEU A CA 1
ATOM 647 C C . LEU A 1 89 ? -13.020 -8.581 -2.223 1.00 95.94 89 LEU A C 1
ATOM 649 O O . LEU A 1 89 ? -14.078 -8.961 -1.724 1.00 95.94 89 LEU A O 1
ATOM 653 N N . LEU A 1 90 ? -12.780 -8.593 -3.528 1.00 96.50 90 LEU A N 1
ATOM 654 C CA . LEU A 1 90 ? -13.637 -9.219 -4.517 1.00 96.50 90 LEU A CA 1
ATOM 655 C C . LEU A 1 90 ? -13.144 -10.647 -4.720 1.00 96.50 90 LEU A C 1
ATOM 657 O O . LEU A 1 90 ? -12.046 -10.868 -5.235 1.00 96.50 90 LEU A O 1
ATOM 661 N N . ARG A 1 91 ? -13.954 -11.608 -4.289 1.00 93.81 91 ARG A N 1
ATOM 662 C CA . ARG A 1 91 ? -13.767 -13.010 -4.643 1.00 93.81 91 ARG A CA 1
ATOM 663 C C . ARG A 1 91 ? -14.444 -13.239 -5.986 1.00 93.81 91 ARG A C 1
ATOM 665 O O . ARG A 1 91 ? -15.550 -12.751 -6.209 1.00 93.81 91 ARG A O 1
ATOM 672 N N . ASP A 1 92 ? -13.776 -13.963 -6.872 1.00 86.19 92 ASP A N 1
ATOM 673 C CA . ASP A 1 92 ? -14.450 -14.458 -8.060 1.00 86.19 92 ASP A CA 1
ATOM 674 C C . ASP A 1 92 ? -15.442 -15.526 -7.602 1.00 86.19 92 ASP A C 1
ATOM 676 O O . ASP A 1 92 ? -15.057 -16.563 -7.053 1.00 86.19 92 ASP A O 1
ATOM 680 N N . ASP A 1 93 ? -16.727 -15.256 -7.801 1.00 73.81 93 ASP A N 1
ATOM 681 C CA . ASP A 1 93 ? -17.773 -16.253 -7.654 1.00 73.81 93 ASP A CA 1
ATOM 682 C C . ASP A 1 93 ? -17.523 -17.298 -8.740 1.00 73.81 93 ASP A C 1
ATOM 684 O O . ASP A 1 93 ? -17.954 -17.146 -9.885 1.00 73.81 93 ASP A O 1
ATOM 688 N N . GLY A 1 94 ? -16.756 -18.344 -8.423 1.00 60.72 94 GLY A N 1
ATOM 689 C CA . GLY A 1 94 ? -16.714 -19.534 -9.259 1.00 60.72 94 GLY A CA 1
ATOM 690 C C . GLY A 1 94 ? -18.158 -19.970 -9.438 1.00 60.72 94 GLY A C 1
ATOM 691 O O . GLY A 1 94 ? -18.735 -20.410 -8.452 1.00 60.72 94 GLY A O 1
ATOM 692 N N . ALA A 1 95 ? -18.719 -19.711 -10.631 1.00 58.66 95 ALA A N 1
ATOM 693 C CA . ALA A 1 95 ? -20.134 -19.814 -10.993 1.00 58.66 95 ALA A CA 1
ATOM 694 C C . ALA A 1 95 ? -20.989 -20.361 -9.846 1.00 58.66 95 ALA A C 1
ATOM 696 O O . ALA A 1 95 ? -21.029 -21.574 -9.642 1.00 58.66 95 ALA A O 1
ATOM 697 N N . THR A 1 96 ? -21.605 -19.469 -9.067 1.00 51.88 96 THR A N 1
ATOM 698 C CA . THR A 1 96 ? -22.529 -19.866 -8.008 1.00 51.88 96 THR A CA 1
ATOM 699 C C . THR A 1 96 ? -23.638 -20.695 -8.643 1.00 51.88 96 THR A C 1
ATOM 701 O O . THR A 1 96 ? -24.524 -20.174 -9.321 1.00 51.88 96 THR A O 1
ATOM 704 N N . ASP A 1 97 ? -23.555 -22.014 -8.475 1.00 53.47 97 ASP A N 1
ATOM 705 C 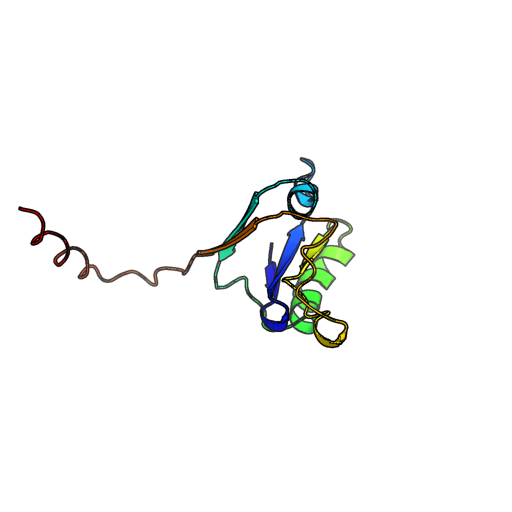CA . ASP A 1 97 ? -24.660 -22.911 -8.770 1.00 53.47 97 ASP A CA 1
ATOM 706 C C . ASP A 1 97 ? -25.793 -22.471 -7.833 1.00 53.47 97 ASP A C 1
ATOM 708 O O . ASP A 1 97 ? -25.651 -22.463 -6.609 1.00 53.47 97 ASP A O 1
ATOM 712 N N . GLY A 1 98 ? -26.853 -21.914 -8.416 1.00 49.88 98 GLY A N 1
ATOM 713 C CA . GLY A 1 98 ? -27.808 -21.076 -7.699 1.00 49.88 98 GLY A CA 1
ATOM 714 C C . GLY A 1 98 ? -28.654 -21.835 -6.677 1.00 49.88 98 GLY A C 1
ATOM 715 O O . GLY A 1 98 ? -29.745 -22.287 -7.022 1.00 49.88 98 GLY A O 1
ATOM 716 N N . SER A 1 99 ? -28.219 -21.899 -5.412 1.00 48.97 99 SER A N 1
ATOM 717 C CA . SER A 1 99 ? -29.067 -22.394 -4.311 1.00 48.97 99 SER A CA 1
ATOM 718 C C . SER A 1 99 ? -29.238 -21.477 -3.098 1.00 48.97 99 SER A C 1
ATOM 720 O O . SER A 1 99 ? -30.152 -21.726 -2.318 1.00 48.97 99 SER A O 1
ATOM 722 N N . ASP A 1 100 ? -28.480 -20.392 -2.936 1.00 48.88 100 ASP A N 1
ATOM 723 C CA . ASP A 1 100 ? -28.505 -19.648 -1.656 1.00 48.88 100 ASP A CA 1
ATOM 724 C C . ASP A 1 100 ? -29.511 -18.481 -1.592 1.00 48.88 100 ASP A C 1
ATOM 726 O O . ASP A 1 100 ? -29.565 -17.744 -0.611 1.00 48.88 100 ASP A O 1
ATOM 730 N N . ALA A 1 101 ? -30.385 -18.326 -2.592 1.00 49.59 101 ALA A N 1
ATOM 731 C CA . ALA A 1 101 ? -31.413 -17.278 -2.586 1.00 49.59 101 ALA A CA 1
ATOM 732 C C . ALA A 1 101 ? -32.689 -17.624 -1.780 1.00 49.59 101 ALA A C 1
ATOM 734 O O . ALA A 1 101 ? -33.624 -16.824 -1.773 1.00 49.59 101 ALA A O 1
ATOM 735 N N . ALA A 1 102 ? -32.772 -18.787 -1.122 1.00 46.59 102 ALA A N 1
ATOM 736 C CA . ALA A 1 102 ? -34.025 -19.246 -0.508 1.00 46.59 102 ALA A CA 1
ATOM 737 C C . ALA A 1 102 ? -34.178 -18.980 1.005 1.00 46.59 102 ALA A C 1
ATOM 739 O O . ALA A 1 102 ? -35.311 -18.992 1.476 1.00 46.59 102 ALA A O 1
ATOM 740 N N . ASP A 1 103 ? -33.113 -18.694 1.766 1.00 42.16 103 ASP A N 1
ATOM 741 C CA . ASP A 1 103 ? -33.189 -18.766 3.245 1.00 42.16 103 ASP A CA 1
ATOM 742 C C . ASP A 1 103 ? -33.296 -17.413 3.985 1.00 42.16 103 ASP A C 1
ATOM 744 O O . ASP A 1 103 ? -33.268 -17.358 5.210 1.00 42.16 103 ASP A O 1
ATOM 748 N N . ALA A 1 104 ? -33.446 -16.290 3.271 1.00 45.31 104 ALA A N 1
ATOM 749 C CA . ALA A 1 104 ? -33.525 -14.954 3.889 1.00 45.31 104 ALA A CA 1
ATOM 750 C C . ALA A 1 104 ? -34.943 -14.344 3.938 1.00 45.31 104 ALA A C 1
ATOM 752 O O . ALA A 1 104 ? -35.102 -13.202 4.370 1.00 45.31 104 ALA A O 1
ATOM 753 N N . ALA A 1 105 ? -35.978 -15.066 3.490 1.00 41.41 105 ALA A N 1
ATOM 754 C CA . ALA A 1 105 ? -37.335 -14.521 3.356 1.00 41.41 105 ALA A CA 1
ATOM 755 C C . ALA A 1 105 ? -38.309 -14.864 4.504 1.00 41.41 105 ALA A C 1
ATOM 757 O O . ALA A 1 105 ? -39.426 -14.349 4.506 1.00 41.41 105 ALA A O 1
ATOM 758 N N . GLU A 1 106 ? -37.916 -15.656 5.506 1.00 39.56 106 GLU A N 1
ATOM 759 C CA . GLU A 1 106 ? -38.752 -15.920 6.688 1.00 39.56 106 GLU A CA 1
ATOM 760 C C . GLU A 1 106 ? -38.104 -15.356 7.955 1.00 39.56 106 GLU A C 1
ATOM 762 O O . GLU A 1 106 ? -37.357 -16.035 8.651 1.00 39.56 106 GLU A O 1
ATOM 767 N N . GLY A 1 107 ? -38.377 -14.089 8.277 1.00 39.34 107 GLY A N 1
ATOM 768 C CA . GLY A 1 107 ? -37.877 -13.554 9.544 1.00 39.34 107 GLY A CA 1
ATOM 769 C C . GLY A 1 107 ? -38.102 -12.084 9.851 1.00 39.34 107 GLY A C 1
ATOM 770 O O . GLY A 1 107 ? -37.339 -11.547 10.645 1.00 39.34 107 GLY A O 1
ATOM 771 N N . ILE A 1 108 ? -39.097 -11.411 9.261 1.00 41.84 108 ILE A N 1
ATOM 772 C CA . ILE A 1 108 ? -39.555 -10.110 9.776 1.00 41.84 108 ILE A CA 1
ATOM 773 C C . ILE A 1 108 ? -41.084 -10.021 9.666 1.00 41.84 108 ILE A C 1
ATOM 775 O O . ILE A 1 108 ? -41.628 -9.615 8.639 1.00 41.84 108 ILE A O 1
ATOM 779 N N . GLN A 1 109 ? -41.765 -10.408 10.746 1.00 39.53 109 GLN A N 1
ATOM 780 C CA . GLN A 1 109 ? -43.037 -9.826 11.182 1.00 39.53 109 GLN A CA 1
ATOM 781 C C . GLN A 1 109 ? -42.897 -9.419 12.644 1.00 39.53 109 GLN A C 1
ATOM 783 O O . GLN A 1 109 ? -42.307 -10.214 13.410 1.00 39.53 109 GLN A O 1
#

Sequence (109 aa):
SLGVAEYGSVALEADPAGTEPVSLFVDRHVVVLREADIVPDMPDAFDWLGPRARDESADVVFATGPSATADMGGLVHGAHGPKEVHVVLLRDDGATDGSDAADAAEGIQ

Secondary structure (DSSP, 8-state):
-EEETTTTEEEEE--TT--GGGGTS-SEEEEEEEGGGEESSHHHHHHHHHHHHHTT---EEEE------GGGSS----SSS-SEEEEEEE-------S-TTSSSSS---

Radius of gyration: 18.39 Å; chains: 1; bounding box: 54×36×42 Å

pLDDT: mean 79.91, std 18.82, range [39.34, 98.25]

Foldseek 3Di:
DAAAACFRKDKDWQDPVGPVCLFWPEQEAEAEEEPVRYDHHDVVVCVVCVVVVVVVNTDIDINTDQDPPPVVHDRDQDPIGHSYYHYHYDYPPPPPPDDPPPDPPPDDD